Protein AF-A0A926RUD7-F1 (afdb_monomer_lite)

Sequence (148 aa):
MRKETNEVFHLNHALPTTPTPDSTNTFQIQIDKSDYDHYRTCFFKRRILQEWHHQRRKVKLSQYDQPAKQKMILTDTFLQLRSFIAAAYVEDFSLPLSEFTLFGWLQYNKLRSEICQEAHDRLYWSEMIYYYEQCSKSGIIAQLLPLK

Foldseek 3Di:
DDDDDDDDDDDDDDDDDDDDPDPPPPPQDDDDPVLLVCLVPQPLLVVLLVLLVVLVVVLVCLVVPDPVSNLVSLLVSCVVSVVSLVVSLVVVDPDQDALVVSLVVLVVSLVSCVSSVVVSSNVSSVSVSVSSVVCVVVCSCVVPVDDD

Radius of gyration: 20.59 Å; chains: 1; bounding box: 55×45×57 Å

Secondary structure (DSSP, 8-state):
-PPP----------------S--------PPPHHHHHHHHH-HHHHHHHHHHHHHHHHHHHHTTS-HHHHHHHHHHHHHHHHHHHHHHHHHH-SS---HHHHHHHHHHHHHHHHHTT-HHHHHHHHHHHHHHHHHHHTTHHHHH----

pLDDT: mean 82.44, std 20.13, range [34.31, 98.06]

Organism: NCBI:txid2771432

Structure (mmCIF, N/CA/C/O backbone):
data_AF-A0A926RUD7-F1
#
_entry.id   AF-A0A926RUD7-F1
#
loop_
_atom_site.group_PDB
_atom_site.id
_atom_site.type_symbol
_atom_site.label_atom_id
_atom_site.label_alt_id
_atom_site.label_comp_id
_atom_site.label_asym_id
_atom_site.label_entity_id
_atom_site.label_seq_id
_atom_site.pdbx_PDB_ins_code
_atom_site.Cartn_x
_atom_site.Cartn_y
_atom_site.Cartn_z
_atom_site.occupancy
_atom_site.B_iso_or_equiv
_atom_site.auth_seq_id
_atom_site.auth_comp_id
_atom_site.auth_asym_id
_atom_site.auth_atom_id
_atom_site.pdbx_PDB_model_num
ATOM 1 N N . MET A 1 1 ? 18.471 -4.282 -40.687 1.00 41.91 1 MET A N 1
ATOM 2 C CA . MET A 1 1 ? 19.468 -3.856 -39.682 1.00 41.91 1 MET A CA 1
ATOM 3 C C . MET A 1 1 ? 19.281 -2.371 -39.409 1.00 41.91 1 MET A C 1
ATOM 5 O O . MET A 1 1 ? 19.669 -1.561 -40.239 1.00 41.91 1 MET A O 1
ATOM 9 N N . ARG A 1 2 ? 18.594 -2.015 -38.318 1.00 42.78 2 ARG A N 1
ATOM 10 C CA . ARG A 1 2 ? 18.452 -0.620 -37.872 1.00 42.78 2 ARG A CA 1
ATOM 11 C C . ARG A 1 2 ? 19.583 -0.342 -36.883 1.00 42.78 2 ARG A C 1
ATOM 13 O O . ARG A 1 2 ? 19.771 -1.127 -35.963 1.00 42.78 2 ARG A O 1
ATOM 20 N N . LYS A 1 3 ? 20.369 0.703 -37.142 1.00 40.69 3 LYS A N 1
ATOM 21 C CA . LYS A 1 3 ? 21.439 1.170 -36.256 1.00 40.69 3 LYS A CA 1
ATOM 22 C C . LYS A 1 3 ? 20.795 1.991 -35.140 1.00 40.69 3 LYS A C 1
ATOM 24 O O . LYS A 1 3 ? 20.114 2.967 -35.439 1.00 40.69 3 LYS A O 1
ATOM 29 N N . GLU A 1 4 ? 20.982 1.572 -33.895 1.00 43.25 4 GLU A N 1
ATOM 30 C CA . GLU A 1 4 ? 20.643 2.361 -32.712 1.00 43.25 4 GLU A CA 1
ATOM 31 C C . GLU A 1 4 ? 21.708 3.446 -32.528 1.00 43.25 4 GLU A C 1
ATOM 33 O O . GLU A 1 4 ? 22.903 3.164 -32.436 1.00 43.25 4 GLU A O 1
ATOM 38 N N . THR A 1 5 ? 21.280 4.702 -32.543 1.00 45.41 5 THR A N 1
ATOM 39 C CA . THR A 1 5 ? 22.098 5.860 -32.186 1.00 45.41 5 THR A CA 1
ATOM 40 C C . THR A 1 5 ? 22.047 6.046 -30.674 1.00 45.41 5 THR A C 1
ATOM 42 O O . THR A 1 5 ? 21.020 6.450 -30.135 1.00 45.41 5 THR A O 1
ATOM 45 N N . ASN A 1 6 ? 23.159 5.748 -29.999 1.00 40.41 6 ASN A N 1
ATOM 46 C CA . ASN A 1 6 ? 23.422 6.194 -28.633 1.00 40.41 6 ASN A CA 1
ATOM 47 C C . ASN A 1 6 ? 23.656 7.709 -28.654 1.00 40.41 6 ASN A C 1
ATOM 49 O O . ASN A 1 6 ? 24.676 8.168 -29.170 1.00 40.41 6 ASN A O 1
ATOM 53 N N . GLU A 1 7 ? 22.729 8.484 -28.098 1.00 40.50 7 GLU A N 1
ATOM 54 C CA . GLU A 1 7 ? 22.952 9.904 -27.832 1.00 40.50 7 GLU A CA 1
ATOM 55 C C . GLU A 1 7 ? 23.618 10.062 -26.461 1.00 40.50 7 GLU A C 1
ATOM 57 O O . GLU A 1 7 ? 23.014 9.820 -25.417 1.00 40.50 7 GLU A O 1
ATOM 62 N N . VAL A 1 8 ? 24.893 10.455 -26.473 1.00 40.88 8 VAL A N 1
ATOM 63 C CA . VAL A 1 8 ? 25.649 10.876 -25.289 1.00 40.88 8 VAL A CA 1
ATOM 64 C C . VAL A 1 8 ? 25.613 12.401 -25.246 1.00 40.88 8 VAL A C 1
ATOM 66 O O . VAL A 1 8 ? 26.203 13.061 -26.100 1.00 40.88 8 VAL A O 1
ATOM 69 N N . PHE A 1 9 ? 24.933 12.976 -24.256 1.00 34.31 9 PHE A N 1
ATOM 70 C CA . PHE A 1 9 ? 24.970 14.418 -24.017 1.00 34.31 9 PHE A CA 1
ATOM 71 C C . PHE A 1 9 ? 26.187 14.769 -23.153 1.00 34.31 9 PHE A C 1
ATOM 73 O O . PHE A 1 9 ? 26.221 14.476 -21.960 1.00 34.31 9 PHE A O 1
ATOM 80 N N . HIS A 1 10 ? 27.186 15.419 -23.755 1.00 39.03 10 HIS A N 1
ATOM 81 C CA . HIS A 1 10 ? 28.289 16.066 -23.045 1.00 39.03 10 HIS A CA 1
ATOM 82 C C . HIS A 1 10 ? 28.064 17.579 -23.005 1.00 39.03 10 HIS A C 1
ATOM 84 O O . HIS A 1 10 ? 28.004 18.229 -24.045 1.00 39.03 10 HIS A O 1
ATOM 90 N N . LEU A 1 11 ? 28.015 18.151 -21.803 1.00 36.12 11 LEU A N 1
ATOM 91 C CA . LEU A 1 11 ? 28.152 19.589 -21.578 1.00 36.12 11 LEU A CA 1
ATOM 92 C C . LEU A 1 11 ? 29.377 19.809 -20.689 1.00 36.12 11 LEU A C 1
ATOM 94 O O . LEU A 1 11 ? 29.339 19.554 -19.490 1.00 36.12 11 LEU A O 1
ATOM 98 N N . ASN A 1 12 ? 30.471 20.261 -21.306 1.00 42.34 12 ASN A N 1
ATOM 99 C CA . ASN A 1 12 ? 31.675 20.733 -20.630 1.00 42.34 12 ASN A CA 1
ATOM 100 C C . ASN A 1 12 ? 31.777 22.246 -20.818 1.00 42.34 12 ASN A C 1
ATOM 102 O O . ASN A 1 12 ? 31.982 22.696 -21.942 1.00 42.34 12 ASN A O 1
ATOM 106 N N . HIS A 1 13 ? 31.745 23.014 -19.729 1.00 41.06 13 HIS A N 1
ATOM 107 C CA . HIS A 1 13 ? 32.389 24.325 -19.685 1.00 41.06 13 HIS A CA 1
ATOM 108 C C . HIS A 1 13 ? 33.028 24.581 -18.306 1.00 41.06 13 HIS A C 1
ATOM 110 O O . HIS A 1 13 ? 32.334 24.784 -17.320 1.00 41.06 13 HIS A O 1
ATOM 116 N N . ALA A 1 14 ? 34.370 24.569 -18.329 1.00 39.47 14 ALA A N 1
ATOM 117 C CA . ALA A 1 14 ? 35.366 25.287 -17.516 1.00 39.47 14 ALA A CA 1
ATOM 118 C C . ALA A 1 14 ? 35.431 25.137 -15.968 1.00 39.47 14 ALA A C 1
ATOM 120 O O . ALA A 1 14 ? 34.509 25.464 -15.233 1.00 39.47 14 ALA A O 1
ATOM 121 N N . LEU A 1 15 ? 36.629 24.755 -15.492 1.00 37.97 15 LEU A N 1
ATOM 122 C CA . LEU A 1 15 ? 37.186 24.881 -14.121 1.00 37.97 15 LEU A CA 1
ATOM 123 C C . LEU A 1 15 ? 38.022 26.196 -14.011 1.00 37.97 15 LEU A C 1
ATOM 125 O O . LEU A 1 15 ? 38.374 26.703 -15.080 1.00 37.97 15 LEU A O 1
ATOM 129 N N . PRO A 1 16 ? 38.431 26.732 -12.818 1.00 51.34 16 PRO A N 1
ATOM 130 C CA . PRO A 1 16 ? 38.906 25.949 -11.664 1.00 51.34 16 PRO A CA 1
ATOM 131 C C . PRO A 1 16 ? 38.655 26.448 -10.207 1.00 51.34 16 PRO A C 1
ATOM 133 O O . PRO A 1 16 ? 38.417 27.618 -9.926 1.00 51.34 16 PRO A O 1
ATOM 136 N N . THR A 1 17 ? 38.886 25.500 -9.279 1.00 48.06 17 THR A N 1
ATOM 137 C CA . THR A 1 17 ? 39.358 25.600 -7.870 1.00 48.06 17 THR A CA 1
ATOM 138 C C . THR A 1 17 ? 38.427 26.040 -6.729 1.00 48.06 17 THR A C 1
ATOM 140 O O . THR A 1 17 ? 38.237 27.221 -6.466 1.00 48.06 17 THR A O 1
ATOM 143 N N . THR A 1 18 ? 38.026 25.061 -5.908 1.00 40.22 18 THR A N 1
ATOM 144 C CA . THR A 1 18 ? 38.217 25.010 -4.436 1.00 40.22 18 THR A CA 1
ATOM 145 C C . THR A 1 18 ? 37.874 23.589 -3.948 1.00 40.22 18 THR A C 1
ATOM 147 O O . THR A 1 18 ? 36.951 22.988 -4.496 1.00 40.22 18 THR A O 1
ATOM 150 N N . PRO A 1 19 ? 38.602 22.992 -2.982 1.00 44.72 19 PRO A N 1
ATOM 151 C CA . PRO A 1 19 ? 38.253 21.680 -2.451 1.00 44.72 19 PRO A CA 1
ATOM 152 C C . PRO A 1 19 ? 37.128 21.859 -1.428 1.00 44.72 19 PRO A C 1
ATOM 154 O O . PRO A 1 19 ? 37.374 22.206 -0.274 1.00 44.72 19 PRO A O 1
ATOM 157 N N . THR A 1 20 ? 35.882 21.685 -1.857 1.00 46.31 20 THR A N 1
ATOM 158 C CA . THR A 1 20 ? 34.742 21.607 -0.941 1.00 46.31 20 THR A CA 1
ATOM 159 C C . THR A 1 20 ? 34.701 20.226 -0.280 1.00 46.31 20 THR A C 1
ATOM 161 O O . THR A 1 20 ? 34.840 19.216 -0.976 1.00 46.31 20 THR A O 1
ATOM 164 N N . PRO A 1 21 ? 34.528 20.157 1.051 1.00 54.34 21 PRO A N 1
ATOM 165 C CA . PRO A 1 21 ? 34.299 18.902 1.743 1.00 54.34 21 PRO A CA 1
ATOM 166 C C . PRO A 1 21 ? 32.889 18.393 1.420 1.00 54.34 21 PRO A C 1
ATOM 168 O O . PRO A 1 21 ? 31.981 19.172 1.136 1.00 54.34 21 PRO A O 1
ATOM 171 N N . ASP A 1 22 ? 32.745 17.075 1.495 1.00 42.50 22 ASP A N 1
ATOM 172 C CA . ASP A 1 22 ? 31.504 16.306 1.386 1.00 42.50 22 ASP A CA 1
ATOM 173 C C . ASP A 1 22 ? 30.975 16.098 -0.037 1.00 42.50 22 ASP A C 1
ATOM 175 O O . ASP A 1 22 ? 29.916 16.576 -0.450 1.00 42.50 22 ASP A O 1
ATOM 179 N N . SER A 1 23 ? 31.684 15.227 -0.761 1.00 48.44 23 SER A N 1
ATOM 180 C CA . SER A 1 23 ? 31.069 14.374 -1.771 1.00 48.44 23 SER A CA 1
ATOM 181 C C . SER A 1 23 ? 29.966 13.553 -1.096 1.00 48.44 23 SER A C 1
ATOM 183 O O . SER A 1 23 ? 30.205 12.469 -0.557 1.00 48.44 23 SER A O 1
ATOM 185 N N . THR A 1 24 ? 28.747 14.086 -1.091 1.00 51.50 24 THR A N 1
ATOM 186 C CA . THR A 1 24 ? 27.544 13.292 -0.867 1.00 51.50 24 THR A CA 1
ATOM 187 C C . THR A 1 24 ? 27.604 12.141 -1.856 1.00 51.50 24 THR A C 1
ATOM 189 O O . THR A 1 24 ? 27.572 12.331 -3.072 1.00 51.50 24 THR A O 1
ATOM 192 N N . ASN A 1 25 ? 27.813 10.946 -1.311 1.00 45.81 25 ASN A N 1
ATOM 193 C CA . ASN A 1 25 ? 27.963 9.713 -2.055 1.00 45.81 25 ASN A CA 1
ATOM 194 C C . ASN A 1 25 ? 26.648 9.483 -2.805 1.00 45.81 25 ASN A C 1
ATOM 196 O O . ASN A 1 25 ? 25.676 8.971 -2.249 1.00 45.81 25 ASN A O 1
ATOM 200 N N . THR A 1 26 ? 26.572 10.000 -4.030 1.00 52.72 26 THR A N 1
ATOM 201 C CA . THR A 1 26 ? 25.369 9.944 -4.847 1.00 52.72 26 THR A CA 1
ATOM 202 C C . THR A 1 26 ? 25.317 8.527 -5.385 1.00 52.72 26 THR A C 1
ATOM 204 O O . THR A 1 26 ? 25.892 8.227 -6.427 1.00 52.72 26 THR A O 1
ATOM 207 N N . PHE A 1 27 ? 24.692 7.628 -4.626 1.00 54.91 27 PHE A N 1
ATOM 208 C CA . PHE A 1 27 ? 24.380 6.283 -5.085 1.00 54.91 27 PHE A CA 1
ATOM 209 C C . PHE A 1 27 ? 23.453 6.403 -6.301 1.00 54.91 27 PHE A C 1
ATOM 211 O O . PHE A 1 27 ? 22.247 6.592 -6.164 1.00 54.91 27 PHE A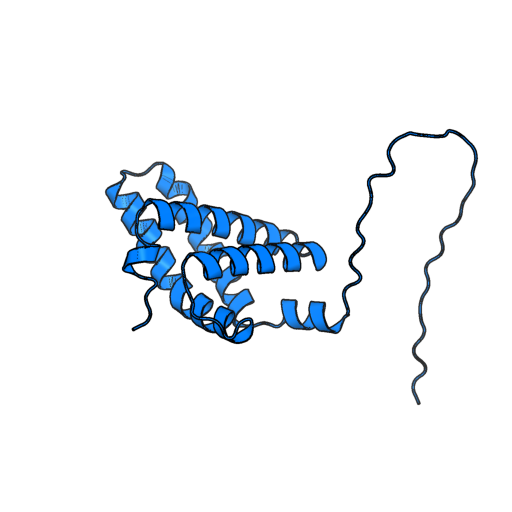 O 1
ATOM 218 N N . GLN A 1 28 ? 24.030 6.350 -7.501 1.00 57.28 28 GLN A N 1
ATOM 219 C CA . GLN A 1 28 ? 23.284 6.300 -8.752 1.00 57.28 28 GLN A CA 1
ATOM 220 C C . GLN A 1 28 ? 22.990 4.837 -9.072 1.00 57.28 28 GLN A C 1
ATOM 222 O O . GLN A 1 28 ? 23.867 4.091 -9.502 1.00 57.28 28 GLN A O 1
ATOM 227 N N . ILE A 1 29 ? 21.750 4.417 -8.829 1.00 66.50 29 ILE A N 1
ATOM 228 C CA . ILE A 1 29 ? 21.253 3.116 -9.278 1.00 66.50 29 ILE A CA 1
ATOM 229 C C . ILE A 1 29 ? 20.898 3.268 -10.758 1.00 66.50 29 ILE A C 1
ATOM 231 O O . ILE A 1 29 ? 19.988 4.025 -11.099 1.00 66.50 29 ILE A O 1
ATOM 235 N N . GLN A 1 30 ? 21.627 2.583 -11.638 1.00 64.56 30 GLN A N 1
ATOM 236 C CA . GLN A 1 30 ? 21.238 2.481 -13.044 1.00 64.56 30 GLN A CA 1
ATOM 237 C C . GLN A 1 30 ? 20.024 1.558 -13.137 1.00 64.56 30 GLN A C 1
ATOM 239 O O . GLN A 1 30 ? 20.063 0.434 -12.641 1.00 64.56 30 GLN A O 1
ATOM 244 N N . ILE A 1 31 ? 18.938 2.055 -13.725 1.00 64.81 31 ILE A N 1
ATOM 245 C CA . ILE A 1 31 ? 17.739 1.260 -13.991 1.00 64.81 31 ILE A CA 1
ATOM 246 C C . ILE A 1 31 ? 17.789 0.818 -15.434 1.00 64.81 31 ILE A C 1
ATOM 248 O O . ILE A 1 31 ? 17.913 1.656 -16.333 1.00 64.81 31 ILE A O 1
ATOM 252 N N . ASP A 1 32 ? 17.580 -0.468 -15.658 1.00 76.94 32 ASP A N 1
ATOM 253 C CA . ASP A 1 32 ? 17.314 -0.947 -16.997 1.00 76.94 32 ASP A CA 1
ATOM 254 C C . ASP A 1 32 ? 15.939 -0.461 -17.460 1.00 76.94 32 ASP A C 1
ATOM 256 O O . ASP A 1 32 ? 14.955 -0.438 -16.715 1.00 76.94 32 ASP A O 1
ATOM 260 N N . LYS A 1 33 ? 15.843 -0.092 -18.739 1.00 74.94 33 LYS A N 1
ATOM 261 C CA . LYS A 1 33 ? 14.583 0.350 -19.354 1.00 74.94 33 LYS A CA 1
ATOM 262 C C . LYS A 1 33 ? 13.437 -0.650 -19.119 1.00 74.94 33 LYS A C 1
ATOM 264 O O . LYS A 1 33 ? 12.295 -0.241 -18.930 1.00 74.94 33 LYS A O 1
ATOM 269 N N . SER A 1 34 ? 13.750 -1.945 -19.065 1.00 79.50 34 SER A N 1
ATOM 270 C CA . SER A 1 34 ? 12.794 -3.013 -18.759 1.00 79.50 34 SER A CA 1
ATOM 271 C C . SER A 1 34 ? 12.159 -2.886 -17.374 1.00 79.50 34 SER A C 1
ATOM 273 O O . SER A 1 34 ? 10.956 -3.106 -17.240 1.00 79.50 34 SER A O 1
ATOM 275 N N . ASP A 1 35 ? 12.921 -2.498 -16.351 1.00 72.19 35 ASP A N 1
ATOM 276 C CA . ASP A 1 35 ? 12.419 -2.378 -14.977 1.00 72.19 35 ASP A CA 1
ATOM 277 C C . ASP A 1 35 ? 11.515 -1.157 -14.806 1.00 72.19 35 ASP A C 1
ATOM 279 O O . ASP A 1 35 ? 10.533 -1.200 -14.048 1.00 72.19 35 ASP A O 1
ATOM 283 N N . TYR A 1 36 ? 11.827 -0.087 -15.542 1.00 77.19 36 TYR A N 1
ATOM 284 C CA . TYR A 1 36 ? 10.997 1.108 -15.652 1.00 77.19 36 TYR A CA 1
ATOM 285 C C . TYR A 1 36 ? 9.674 0.801 -16.363 1.00 77.19 36 TYR A C 1
ATOM 287 O O . TYR A 1 36 ? 8.596 1.076 -15.825 1.00 77.19 36 TYR A O 1
ATOM 295 N N . ASP A 1 37 ? 9.739 0.168 -17.536 1.00 81.88 37 ASP A N 1
ATOM 296 C CA . ASP A 1 37 ? 8.557 -0.198 -18.318 1.00 81.88 37 ASP A CA 1
ATOM 297 C C . ASP A 1 37 ? 7.665 -1.170 -17.533 1.00 81.88 37 ASP A C 1
ATOM 299 O O . ASP A 1 37 ? 6.444 -0.991 -17.472 1.00 81.88 37 ASP A O 1
ATOM 303 N N . HIS A 1 38 ? 8.258 -2.144 -16.839 1.00 82.12 38 HIS A N 1
ATOM 304 C CA . HIS A 1 38 ? 7.527 -3.075 -15.986 1.00 82.12 38 HIS A CA 1
ATOM 305 C C . HIS A 1 38 ? 6.838 -2.370 -14.807 1.00 82.12 38 HIS A C 1
ATOM 307 O O . HIS A 1 38 ? 5.657 -2.612 -14.545 1.00 82.12 38 HIS A O 1
ATOM 313 N N . TYR A 1 39 ? 7.524 -1.445 -14.121 1.00 84.69 39 TYR A N 1
ATOM 314 C CA . TYR A 1 39 ? 6.905 -0.657 -13.049 1.00 84.69 39 TYR A CA 1
ATOM 315 C C . TYR A 1 39 ? 5.699 0.132 -13.569 1.00 84.69 39 TYR A C 1
ATOM 317 O O . TYR A 1 39 ? 4.634 0.136 -12.944 1.00 84.69 39 TYR A O 1
ATOM 325 N N . ARG A 1 40 ? 5.831 0.778 -14.737 1.00 82.31 40 ARG A N 1
ATOM 326 C CA . ARG A 1 40 ? 4.756 1.622 -15.265 1.00 82.31 40 ARG A CA 1
ATOM 327 C C . ARG A 1 40 ? 3.549 0.843 -15.761 1.00 82.31 40 ARG A C 1
ATOM 329 O O . ARG A 1 40 ? 2.445 1.386 -15.692 1.00 82.31 40 ARG A O 1
ATOM 336 N N . THR A 1 41 ? 3.755 -0.383 -16.228 1.00 85.56 41 THR A N 1
ATOM 337 C CA . THR A 1 41 ? 2.721 -1.217 -16.853 1.00 85.56 41 THR A CA 1
ATOM 338 C C . THR A 1 41 ? 2.062 -2.215 -15.902 1.00 85.56 41 THR A C 1
ATOM 340 O O . THR A 1 41 ? 1.049 -2.804 -16.273 1.00 85.56 41 THR A O 1
ATOM 343 N N . CYS A 1 42 ? 2.552 -2.370 -14.665 1.00 87.19 42 CYS A N 1
ATOM 344 C CA . CYS A 1 42 ? 1.932 -3.259 -13.680 1.00 87.19 42 CYS A CA 1
ATOM 345 C C . CYS A 1 42 ? 0.506 -2.798 -13.323 1.00 87.19 42 CYS A C 1
ATOM 347 O O . CYS A 1 42 ? 0.291 -1.810 -12.610 1.00 87.19 42 CYS A O 1
ATOM 349 N N . PHE A 1 43 ? -0.483 -3.539 -13.827 1.00 91.88 43 PHE A N 1
ATOM 350 C CA . PHE A 1 43 ? -1.898 -3.189 -13.745 1.00 91.88 43 PHE A CA 1
ATOM 351 C C . PHE A 1 43 ? -2.375 -3.010 -12.301 1.00 91.88 43 PHE A C 1
ATOM 353 O O . PHE A 1 43 ? -2.974 -1.981 -11.979 1.00 91.88 43 PHE A O 1
ATOM 360 N N . PHE A 1 44 ? -2.088 -3.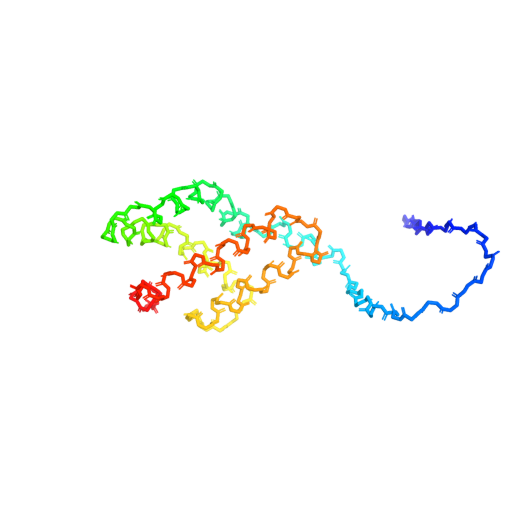966 -11.410 1.00 93.69 44 PHE A N 1
ATOM 361 C CA . PHE A 1 44 ? -2.586 -3.899 -10.036 1.00 93.69 44 PHE A CA 1
ATOM 362 C C . PHE A 1 44 ? -1.953 -2.760 -9.240 1.00 93.69 44 PHE A C 1
ATOM 364 O O . PHE A 1 44 ? -2.673 -2.055 -8.539 1.00 93.69 44 PHE A O 1
ATOM 371 N N . LYS A 1 45 ? -0.654 -2.480 -9.409 1.00 94.88 45 LYS A N 1
ATOM 372 C CA . LYS A 1 45 ? -0.009 -1.314 -8.774 1.00 94.88 45 LYS A CA 1
ATOM 373 C C . LYS A 1 45 ? -0.653 -0.005 -9.223 1.00 94.88 45 LYS A C 1
ATOM 375 O O . LYS A 1 45 ? -0.943 0.857 -8.393 1.00 94.88 45 LYS A O 1
ATOM 380 N N . ARG A 1 46 ? -0.966 0.131 -10.517 1.00 95.00 46 ARG A N 1
ATOM 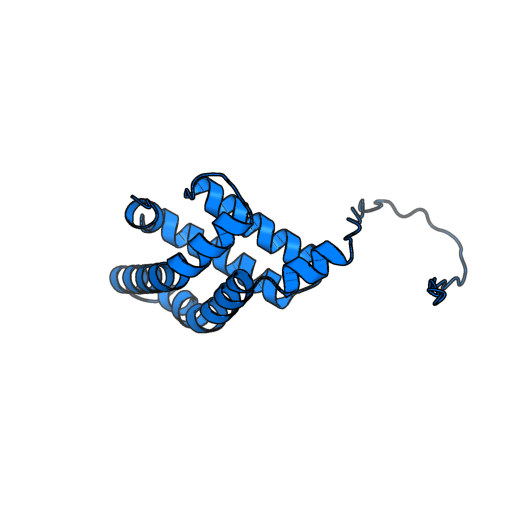381 C CA . ARG A 1 46 ? -1.707 1.293 -11.032 1.00 95.00 46 ARG A CA 1
ATOM 382 C C . ARG A 1 46 ? -3.114 1.389 -10.451 1.00 95.00 46 ARG A C 1
ATOM 384 O O . ARG A 1 46 ? -3.521 2.482 -10.065 1.00 95.00 46 ARG A O 1
ATOM 391 N N . ARG A 1 47 ? -3.830 0.270 -10.323 1.00 95.69 47 ARG A N 1
ATOM 392 C CA . ARG A 1 47 ? -5.154 0.232 -9.679 1.00 95.69 47 ARG A CA 1
ATOM 393 C C . ARG A 1 47 ? -5.102 0.623 -8.204 1.00 95.69 47 ARG A C 1
ATOM 395 O O . ARG A 1 47 ? -5.935 1.412 -7.779 1.00 95.69 47 ARG A O 1
ATOM 402 N N . ILE A 1 48 ? -4.101 0.161 -7.455 1.00 97.38 48 ILE A N 1
ATOM 403 C CA . ILE A 1 48 ? -3.896 0.539 -6.047 1.00 97.38 48 ILE A CA 1
ATOM 404 C C . ILE A 1 48 ? -3.682 2.046 -5.919 1.00 97.38 48 ILE A C 1
ATOM 406 O O . ILE A 1 48 ? -4.329 2.687 -5.099 1.00 97.38 48 ILE A O 1
ATOM 410 N N . LEU A 1 49 ? -2.811 2.629 -6.747 1.00 97.25 49 LEU A N 1
ATOM 411 C CA . LEU A 1 49 ? -2.535 4.067 -6.715 1.00 97.25 49 LEU A CA 1
ATOM 412 C C . LEU A 1 49 ? -3.761 4.910 -7.101 1.00 97.25 49 LEU A C 1
ATOM 414 O O . LEU A 1 49 ? -3.987 5.966 -6.511 1.00 97.25 49 LEU A O 1
ATOM 418 N N . GLN A 1 50 ? -4.566 4.443 -8.060 1.00 96.62 50 GLN A N 1
ATOM 419 C CA . GLN A 1 50 ? -5.836 5.075 -8.431 1.00 96.62 50 GLN A CA 1
ATOM 420 C C . GLN A 1 50 ? -6.851 5.016 -7.286 1.00 96.62 50 GLN A C 1
ATOM 422 O O . GLN A 1 50 ? -7.418 6.042 -6.918 1.00 96.62 50 GLN A O 1
ATOM 427 N N . GLU A 1 51 ? -7.039 3.846 -6.680 1.00 97.31 51 GLU A N 1
ATOM 428 C CA . GLU A 1 51 ? -7.954 3.695 -5.550 1.00 97.31 51 GLU A CA 1
ATOM 429 C C . GLU A 1 51 ? -7.486 4.541 -4.358 1.00 97.31 51 GLU A C 1
ATOM 431 O O . GLU A 1 51 ? -8.262 5.295 -3.771 1.00 97.31 51 GLU A O 1
ATOM 436 N N . TRP A 1 52 ? -6.181 4.541 -4.068 1.00 98.06 52 TRP A N 1
ATOM 437 C CA . TRP A 1 52 ? -5.604 5.404 -3.042 1.00 98.06 52 TRP A CA 1
ATOM 438 C C . TRP A 1 52 ? -5.865 6.885 -3.318 1.00 98.06 52 TRP A C 1
ATOM 440 O O . TRP A 1 52 ? -6.216 7.630 -2.404 1.00 98.06 52 TRP A O 1
ATOM 450 N N . HIS A 1 53 ? -5.749 7.331 -4.569 1.00 97.50 53 HIS A N 1
ATOM 451 C CA . HIS A 1 53 ? -6.054 8.710 -4.935 1.00 97.50 53 HIS A CA 1
ATOM 452 C C . HIS A 1 53 ? -7.490 9.114 -4.552 1.00 97.50 53 HIS A C 1
ATOM 454 O O . HIS A 1 53 ? -7.696 10.230 -4.069 1.00 97.50 53 HIS A O 1
ATOM 460 N N . HIS A 1 54 ? -8.458 8.205 -4.688 1.00 97.06 54 HIS A N 1
ATOM 461 C CA . HIS A 1 54 ? -9.846 8.436 -4.288 1.00 97.06 54 HIS A CA 1
ATOM 462 C C . HIS A 1 54 ? -10.040 8.397 -2.764 1.00 97.06 54 HIS A C 1
ATOM 464 O O . HIS A 1 54 ? -10.732 9.254 -2.207 1.00 97.06 54 HIS A O 1
ATOM 470 N N . GLN A 1 55 ? -9.386 7.465 -2.065 1.00 96.94 55 GLN A N 1
ATOM 471 C CA . GLN A 1 55 ? -9.587 7.265 -0.624 1.00 96.94 55 GLN A CA 1
ATOM 472 C C . GLN A 1 55 ? -8.749 8.202 0.263 1.00 96.94 55 GLN A C 1
ATOM 474 O O . GLN A 1 55 ? -9.169 8.545 1.373 1.00 96.94 55 GLN A O 1
ATOM 479 N N . ARG A 1 56 ? -7.585 8.682 -0.201 1.00 96.81 56 ARG A N 1
ATOM 480 C CA . ARG A 1 56 ? -6.591 9.395 0.631 1.00 96.81 56 ARG A CA 1
ATOM 481 C C . ARG A 1 56 ? -7.154 10.595 1.379 1.00 96.81 56 ARG A C 1
ATOM 483 O O . ARG A 1 56 ? -6.773 10.840 2.521 1.00 96.81 56 ARG A O 1
ATOM 490 N N . ARG A 1 57 ? -8.073 11.354 0.770 1.00 97.00 57 ARG A N 1
ATOM 491 C CA . ARG A 1 57 ? -8.682 12.522 1.427 1.00 97.00 57 ARG A CA 1
ATOM 492 C C . ARG A 1 57 ? -9.573 12.091 2.589 1.00 97.00 57 ARG A C 1
ATOM 494 O O . ARG A 1 57 ? -9.481 12.679 3.662 1.00 97.00 57 ARG A O 1
ATOM 501 N N . LYS A 1 58 ? -10.393 11.057 2.390 1.00 96.81 58 LYS A N 1
ATOM 502 C CA . LYS A 1 58 ? -11.268 10.487 3.423 1.00 96.81 58 LYS A CA 1
ATOM 503 C C . LYS A 1 58 ? -10.439 9.951 4.592 1.00 96.81 58 LYS A C 1
ATOM 505 O O . LYS A 1 58 ? -10.720 10.292 5.736 1.00 96.81 58 LYS A O 1
ATOM 510 N N . VAL A 1 59 ? -9.375 9.199 4.302 1.00 97.19 59 VAL A N 1
ATOM 511 C CA . VAL A 1 59 ? -8.452 8.676 5.322 1.00 97.19 59 VAL A CA 1
ATOM 512 C C . VAL A 1 59 ? -7.787 9.809 6.103 1.00 97.19 59 VAL A C 1
ATOM 514 O O . VAL A 1 59 ? -7.826 9.803 7.330 1.00 97.19 59 VAL A O 1
ATOM 517 N N . LYS A 1 60 ? -7.237 10.823 5.425 1.00 95.94 60 LYS A N 1
ATOM 518 C CA . LYS A 1 60 ? -6.598 11.965 6.100 1.00 95.94 60 LYS A CA 1
ATOM 519 C C . LYS A 1 60 ? -7.563 12.733 6.996 1.00 95.94 60 LYS A C 1
ATOM 521 O O . LYS A 1 60 ? -7.191 13.102 8.099 1.00 95.94 60 LYS A O 1
ATOM 526 N N . LEU A 1 61 ? -8.793 12.973 6.545 1.00 95.75 61 LEU A N 1
ATOM 527 C CA . LEU A 1 61 ? -9.784 13.695 7.347 1.00 95.75 61 LEU A CA 1
ATOM 528 C C . LEU A 1 61 ? -10.294 12.872 8.536 1.00 95.75 61 LEU A C 1
ATOM 530 O O . LEU A 1 61 ? -10.648 13.454 9.557 1.00 95.75 61 LEU A O 1
ATOM 534 N N . SER A 1 62 ? -10.263 11.539 8.443 1.00 95.31 62 SER A N 1
ATOM 535 C CA . SER A 1 62 ? -10.723 10.656 9.520 1.00 95.31 62 SER A CA 1
ATOM 536 C C . SER A 1 62 ? -9.933 10.788 10.826 1.00 95.31 62 SER A C 1
ATOM 538 O O . SER A 1 62 ? -10.439 10.414 11.875 1.00 95.31 62 SER A O 1
ATOM 540 N N . GLN A 1 63 ? -8.724 11.361 10.799 1.00 93.31 63 GLN A N 1
ATOM 541 C CA . GLN A 1 63 ? -7.940 11.615 12.015 1.00 93.31 63 GLN A CA 1
ATOM 542 C C . GLN A 1 63 ? -8.592 12.633 12.965 1.00 93.31 63 GLN A C 1
ATOM 544 O O . GLN A 1 63 ? -8.228 12.699 14.134 1.00 93.31 63 GLN A O 1
ATOM 549 N N . TYR A 1 64 ? -9.532 13.435 12.459 1.00 94.88 64 TYR A N 1
ATOM 550 C CA . TYR A 1 64 ? -10.295 14.411 13.239 1.00 94.88 64 TYR A CA 1
ATOM 551 C C . TYR A 1 64 ? -11.675 13.883 13.657 1.00 94.88 64 TYR A C 1
ATOM 553 O O . TYR A 1 64 ? -12.423 14.585 14.335 1.00 94.88 64 TYR A O 1
ATOM 561 N N . ASP A 1 65 ? -12.036 12.670 13.231 1.00 94.50 65 ASP A N 1
ATOM 562 C CA . ASP A 1 65 ? -13.285 12.021 13.610 1.00 94.50 65 ASP A CA 1
ATOM 563 C C . ASP A 1 65 ? -13.160 11.310 14.970 1.00 94.50 65 ASP A C 1
ATOM 565 O O . ASP A 1 65 ? -12.076 11.094 15.509 1.00 94.50 65 ASP A O 1
ATOM 569 N N . GLN A 1 66 ? -14.301 10.888 15.522 1.00 95.88 66 GLN A N 1
ATOM 570 C CA . GLN A 1 66 ? -14.324 10.020 16.700 1.00 95.88 66 GLN A CA 1
ATOM 571 C C . GLN A 1 66 ? -13.626 8.673 16.410 1.00 95.88 66 GLN A C 1
ATOM 573 O O . GLN A 1 66 ? -13.792 8.140 15.306 1.00 95.88 66 GLN A O 1
ATOM 578 N N . PRO A 1 67 ? -12.951 8.045 17.397 1.00 94.25 67 PRO A N 1
ATOM 579 C CA . PRO A 1 67 ? -12.153 6.830 17.180 1.00 94.25 67 PRO A CA 1
ATOM 580 C C . PRO A 1 67 ? -12.901 5.681 16.488 1.00 94.25 67 PRO A C 1
ATOM 582 O O . PRO A 1 67 ? -12.348 5.003 15.624 1.00 94.25 67 PRO A O 1
ATOM 585 N N . ALA A 1 68 ? -14.181 5.479 16.818 1.00 94.62 68 ALA A N 1
ATOM 586 C CA . ALA A 1 68 ? -15.007 4.449 16.188 1.00 94.62 68 ALA A CA 1
ATOM 587 C C . ALA A 1 68 ? -15.201 4.698 14.681 1.00 94.62 68 ALA A C 1
ATOM 589 O O . ALA A 1 68 ? -15.048 3.786 13.867 1.00 94.62 68 ALA A O 1
ATOM 590 N N . LYS A 1 69 ? -15.480 5.950 14.299 1.00 95.44 69 LYS A N 1
ATOM 591 C CA . LYS A 1 69 ? -15.657 6.355 12.901 1.00 95.44 69 LYS A CA 1
ATOM 592 C C . LYS A 1 69 ? -14.333 6.316 12.140 1.00 95.44 69 LYS A C 1
ATOM 594 O O . LYS A 1 69 ? -14.308 5.834 11.011 1.00 95.44 69 LYS A O 1
ATOM 599 N N . GLN A 1 70 ? -13.234 6.737 12.765 1.00 95.88 70 GLN A N 1
ATOM 600 C CA . GLN A 1 70 ? -11.898 6.603 12.188 1.00 95.88 70 GLN A CA 1
ATOM 601 C C . GLN A 1 70 ? -11.581 5.134 11.878 1.00 95.88 70 GLN A C 1
ATOM 603 O O . GLN A 1 70 ? -11.244 4.804 10.743 1.00 95.88 70 GLN A O 1
ATOM 608 N N . LYS A 1 71 ? -11.765 4.232 12.851 1.00 95.56 71 LYS A N 1
ATOM 609 C CA . LYS A 1 71 ? -11.522 2.794 12.667 1.00 95.56 71 LYS A CA 1
ATOM 610 C C . LYS A 1 71 ? -12.371 2.200 11.542 1.00 95.56 71 LYS A C 1
ATOM 612 O O . LYS A 1 71 ? -11.852 1.412 10.753 1.00 95.56 71 LYS A O 1
ATOM 617 N N . MET A 1 72 ? -13.641 2.594 11.442 1.00 97.19 72 MET A N 1
ATOM 618 C CA . MET A 1 72 ? -14.525 2.190 10.343 1.00 97.19 72 MET A CA 1
ATOM 619 C C . MET A 1 72 ? -13.967 2.641 8.986 1.00 97.19 72 MET A C 1
ATOM 621 O O . MET A 1 72 ? -13.793 1.817 8.096 1.00 97.19 72 MET A O 1
ATOM 625 N N . ILE A 1 73 ? -13.583 3.916 8.848 1.00 97.50 73 ILE A N 1
ATOM 626 C CA . ILE A 1 73 ? -13.002 4.454 7.607 1.00 97.50 73 ILE A CA 1
ATOM 627 C C . ILE A 1 73 ? -11.713 3.717 7.221 1.00 97.50 73 ILE A C 1
ATOM 629 O O . ILE A 1 73 ? -11.536 3.370 6.050 1.00 97.50 73 ILE A O 1
ATOM 633 N N . LEU A 1 74 ? -10.823 3.469 8.187 1.00 97.50 74 LEU A N 1
ATOM 634 C CA . LEU A 1 74 ? -9.583 2.728 7.953 1.00 97.50 74 LEU A CA 1
ATOM 635 C C . LEU A 1 74 ? -9.870 1.297 7.482 1.00 97.50 74 LEU A C 1
ATOM 637 O O . LEU A 1 74 ? -9.231 0.831 6.541 1.00 97.50 74 LEU A O 1
ATOM 641 N N . THR A 1 75 ? -10.852 0.637 8.098 1.00 97.38 75 THR A N 1
ATOM 642 C CA . THR A 1 75 ? -11.263 -0.737 7.779 1.00 97.38 75 THR A CA 1
ATOM 643 C C . THR A 1 75 ? -11.871 -0.837 6.383 1.00 97.38 75 THR A C 1
ATOM 645 O O . THR A 1 75 ? -11.440 -1.674 5.592 1.00 97.38 75 THR A O 1
ATOM 648 N N . ASP A 1 76 ? -12.814 0.043 6.045 1.00 97.00 76 ASP A N 1
ATOM 649 C CA . ASP A 1 76 ? -13.455 0.068 4.725 1.00 97.00 76 ASP A CA 1
ATOM 650 C C . ASP A 1 76 ? -12.421 0.271 3.618 1.00 97.00 76 ASP A C 1
ATOM 652 O O . ASP A 1 76 ? -12.425 -0.430 2.607 1.00 97.00 76 ASP A O 1
ATOM 656 N N . THR A 1 77 ? -11.499 1.212 3.837 1.00 97.19 77 THR A N 1
ATOM 657 C CA . THR A 1 77 ? -10.414 1.496 2.892 1.00 97.19 77 THR A CA 1
ATOM 658 C C . THR A 1 77 ? -9.499 0.280 2.733 1.00 97.19 77 THR A C 1
ATOM 660 O O . THR A 1 77 ? -9.092 -0.047 1.619 1.00 97.19 77 THR A O 1
ATOM 663 N N . PHE A 1 78 ? -9.221 -0.443 3.824 1.00 96.56 78 PHE A N 1
ATOM 664 C CA . PHE A 1 78 ? -8.351 -1.618 3.793 1.00 96.56 78 PHE A CA 1
ATOM 665 C C . PHE A 1 78 ? -8.991 -2.718 2.957 1.00 96.56 78 PHE A C 1
ATOM 667 O O . PHE A 1 78 ? -8.337 -3.298 2.095 1.00 96.56 78 PHE A O 1
ATOM 674 N N . LEU A 1 79 ? -10.280 -2.980 3.178 1.00 95.06 79 LEU A N 1
ATOM 675 C CA . LEU A 1 79 ? -11.033 -3.992 2.442 1.00 95.06 79 LEU A CA 1
ATOM 676 C C . LEU A 1 79 ? -11.099 -3.689 0.941 1.00 95.06 79 LEU A C 1
ATOM 678 O O . LEU A 1 79 ? -10.980 -4.615 0.142 1.00 95.06 79 LEU A O 1
ATOM 682 N N . GLN A 1 80 ? -11.223 -2.415 0.558 1.00 94.81 80 GLN A N 1
ATOM 683 C CA . GLN A 1 80 ? -11.217 -1.995 -0.849 1.00 94.81 80 GLN A CA 1
ATOM 684 C C . GLN A 1 80 ? -9.858 -2.220 -1.523 1.00 94.81 80 GLN A C 1
ATOM 686 O O . GLN A 1 80 ? -9.800 -2.679 -2.660 1.00 94.81 80 GLN A O 1
ATOM 691 N N . LEU A 1 81 ? -8.759 -1.937 -0.819 1.00 95.62 81 LEU A N 1
ATOM 692 C CA . LEU A 1 81 ? -7.405 -2.089 -1.361 1.00 95.62 81 LEU A CA 1
ATOM 693 C C . LEU A 1 81 ? -6.889 -3.532 -1.306 1.00 95.62 81 LEU A C 1
ATOM 695 O O . LEU A 1 81 ? -6.017 -3.908 -2.091 1.00 95.62 81 LEU A O 1
ATOM 699 N N . ARG A 1 82 ? -7.411 -4.347 -0.383 1.00 92.94 82 ARG A N 1
ATOM 700 C CA . ARG A 1 82 ? -6.877 -5.673 -0.047 1.00 92.94 82 ARG A CA 1
ATOM 701 C C . ARG A 1 82 ? -6.756 -6.597 -1.254 1.00 92.94 82 ARG A C 1
ATOM 703 O O . ARG A 1 82 ? -5.728 -7.252 -1.391 1.00 92.94 82 ARG A O 1
ATOM 710 N N . SER A 1 83 ? -7.783 -6.685 -2.097 1.00 91.81 83 SER A N 1
ATOM 711 C CA . SER A 1 83 ? -7.781 -7.604 -3.244 1.00 91.81 83 SER A CA 1
ATOM 712 C C . S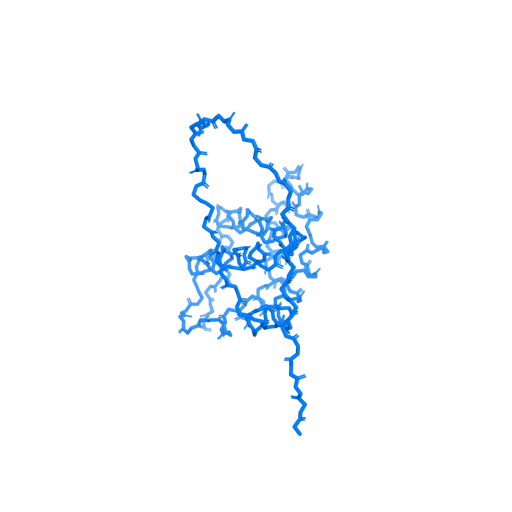ER A 1 83 ? -6.704 -7.233 -4.263 1.00 91.81 83 SER A C 1
ATOM 714 O O . SER A 1 83 ? -5.969 -8.104 -4.724 1.00 91.81 83 SER A O 1
ATOM 716 N N . PHE A 1 84 ? -6.553 -5.941 -4.557 1.00 94.56 84 PHE A N 1
ATOM 717 C CA . PHE A 1 84 ? -5.522 -5.452 -5.467 1.00 94.56 84 PHE A CA 1
ATOM 718 C C . PHE A 1 84 ? -4.120 -5.637 -4.894 1.00 94.56 84 PH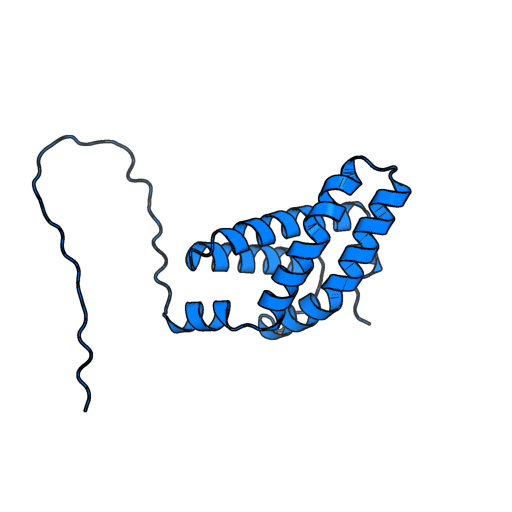E A C 1
ATOM 720 O O . PHE A 1 84 ? -3.214 -6.009 -5.631 1.00 94.56 84 PHE A O 1
ATOM 727 N N . ILE A 1 85 ? -3.943 -5.420 -3.589 1.00 94.62 85 ILE A N 1
ATOM 728 C CA . ILE A 1 85 ? -2.660 -5.640 -2.915 1.00 94.62 85 ILE A CA 1
ATOM 729 C C . ILE A 1 85 ? -2.286 -7.110 -2.924 1.00 94.62 85 ILE A C 1
ATOM 731 O O . ILE A 1 85 ? -1.157 -7.426 -3.268 1.00 94.62 85 ILE A O 1
ATOM 735 N N . ALA A 1 86 ? -3.215 -8.005 -2.587 1.00 92.50 86 ALA A N 1
ATOM 736 C CA . ALA A 1 86 ? -2.947 -9.436 -2.628 1.00 92.50 86 ALA A CA 1
ATOM 737 C C . ALA A 1 86 ? -2.519 -9.873 -4.036 1.00 92.50 86 ALA A C 1
ATOM 739 O O . ALA A 1 86 ? -1.515 -10.564 -4.168 1.00 92.50 86 ALA A O 1
ATOM 740 N N . ALA A 1 87 ? -3.218 -9.403 -5.076 1.00 92.06 87 ALA A N 1
ATOM 741 C CA . ALA A 1 87 ? -2.878 -9.696 -6.466 1.00 92.06 87 ALA A CA 1
ATOM 742 C C . ALA A 1 87 ? -1.518 -9.107 -6.890 1.00 92.06 87 ALA A C 1
ATOM 744 O O . ALA A 1 87 ? -0.698 -9.817 -7.457 1.00 92.06 87 ALA A O 1
ATOM 745 N N . ALA A 1 88 ? -1.236 -7.842 -6.567 1.00 93.56 88 ALA A N 1
ATOM 746 C CA . ALA A 1 88 ? 0.049 -7.215 -6.888 1.00 93.56 88 ALA A CA 1
ATOM 747 C C . ALA A 1 88 ? 1.221 -7.846 -6.119 1.00 93.56 88 ALA A C 1
ATOM 749 O O . ALA A 1 88 ? 2.335 -7.931 -6.626 1.00 93.56 88 ALA A O 1
ATOM 750 N N . TYR A 1 89 ? 0.979 -8.278 -4.883 1.00 93.19 89 TYR A N 1
ATOM 751 C CA . TYR A 1 89 ? 1.999 -8.866 -4.027 1.00 93.19 89 TYR A CA 1
ATOM 752 C C . TYR A 1 89 ? 2.452 -10.234 -4.548 1.00 93.19 89 TYR A C 1
ATOM 754 O O . TYR A 1 89 ? 3.652 -10.488 -4.584 1.00 93.19 89 TYR A O 1
ATOM 762 N N . VAL A 1 90 ? 1.524 -11.092 -4.997 1.00 91.44 90 VAL A N 1
ATOM 763 C CA . VAL A 1 90 ? 1.877 -12.415 -5.553 1.00 91.44 90 VAL A CA 1
ATOM 764 C C . VAL A 1 90 ? 2.602 -12.335 -6.899 1.00 91.44 90 VAL A C 1
ATOM 766 O O . VAL A 1 90 ? 3.266 -13.293 -7.283 1.00 91.44 90 VAL A O 1
ATOM 769 N N . GLU A 1 91 ? 2.501 -11.208 -7.613 1.00 87.75 91 GLU A N 1
ATOM 770 C CA . GLU A 1 91 ? 3.305 -10.948 -8.815 1.00 87.75 91 GLU A CA 1
ATOM 771 C C . GLU A 1 91 ? 4.773 -10.656 -8.471 1.00 87.75 91 GLU A C 1
ATOM 773 O O . GLU A 1 91 ? 5.666 -11.053 -9.216 1.00 87.75 91 GLU A O 1
ATOM 778 N N . ASP A 1 92 ? 5.027 -9.974 -7.349 1.00 87.75 92 ASP A N 1
ATOM 779 C CA . ASP A 1 92 ? 6.377 -9.571 -6.939 1.00 87.75 92 ASP A CA 1
ATOM 780 C C . ASP A 1 92 ? 7.073 -10.615 -6.048 1.00 87.75 92 ASP A C 1
ATOM 782 O O . ASP A 1 92 ? 8.302 -10.707 -6.048 1.00 87.75 92 ASP A O 1
ATOM 786 N N . PHE A 1 93 ? 6.315 -11.381 -5.257 1.00 87.88 93 PHE A N 1
ATOM 787 C CA . PHE A 1 93 ? 6.858 -12.265 -4.229 1.00 87.88 93 PHE A CA 1
ATOM 788 C C . PHE A 1 93 ? 6.167 -13.628 -4.176 1.00 87.88 93 PHE A C 1
ATOM 790 O O . PHE A 1 93 ? 4.949 -13.748 -4.241 1.00 87.88 93 PHE A O 1
ATOM 797 N N . SER A 1 94 ? 6.967 -14.664 -3.926 1.00 86.88 94 SER A N 1
ATOM 798 C CA . SER A 1 94 ? 6.507 -16.037 -3.680 1.00 86.88 94 SER A CA 1
ATOM 799 C C . SER A 1 94 ? 6.283 -16.356 -2.193 1.00 86.88 94 SER A C 1
ATOM 801 O O . SER A 1 94 ? 6.080 -17.514 -1.830 1.00 86.88 94 SER A O 1
ATOM 803 N N . LEU A 1 95 ? 6.401 -15.360 -1.313 1.00 86.50 95 LEU A N 1
ATOM 804 C CA . LEU A 1 95 ? 6.240 -15.517 0.134 1.00 86.50 95 LEU A CA 1
ATOM 805 C C . LEU A 1 95 ? 4.769 -15.333 0.541 1.00 86.50 95 LEU A C 1
ATOM 807 O O . LEU A 1 95 ? 3.998 -14.747 -0.211 1.00 86.50 95 LEU A O 1
ATOM 811 N N . PRO A 1 96 ? 4.345 -15.789 1.730 1.00 88.81 96 PRO A N 1
ATOM 812 C CA . PRO A 1 96 ? 3.018 -15.468 2.240 1.00 88.81 96 PRO A CA 1
ATOM 813 C C . PRO A 1 96 ? 2.855 -13.968 2.508 1.00 88.81 96 PRO A C 1
ATOM 815 O O . PRO A 1 96 ? 3.738 -13.315 3.080 1.00 88.81 96 PRO A O 1
ATOM 818 N N . LEU A 1 97 ? 1.684 -13.431 2.159 1.00 89.94 97 LEU A N 1
ATOM 819 C CA . LEU A 1 97 ? 1.310 -12.081 2.557 1.00 89.94 97 LEU A CA 1
ATOM 820 C C . LEU A 1 97 ? 1.061 -12.054 4.071 1.00 89.94 97 LEU A C 1
ATOM 822 O O . LEU A 1 97 ? 0.132 -12.669 4.589 1.00 89.94 97 LEU A O 1
ATOM 826 N N . SER A 1 98 ? 1.912 -11.321 4.770 1.00 91.50 98 SER A N 1
ATOM 827 C CA . SER A 1 98 ? 1.875 -11.080 6.208 1.00 91.50 98 SER A CA 1
ATOM 828 C C . SER A 1 98 ? 2.035 -9.586 6.454 1.00 91.50 98 SER A C 1
ATOM 830 O O . SER A 1 98 ? 2.381 -8.835 5.543 1.00 91.50 98 SER A O 1
ATOM 832 N N . GLU A 1 99 ? 1.806 -9.136 7.682 1.00 91.12 99 GLU A N 1
ATOM 833 C CA . GLU A 1 99 ? 2.008 -7.731 8.030 1.00 91.12 99 GLU A CA 1
ATOM 834 C C . GLU A 1 99 ? 3.440 -7.271 7.728 1.00 91.12 99 GLU A C 1
ATOM 836 O O . GLU A 1 99 ? 3.648 -6.268 7.049 1.00 91.12 99 GLU A O 1
ATOM 841 N N . PHE A 1 100 ? 4.428 -8.056 8.161 1.00 91.69 100 PHE A N 1
ATOM 842 C CA . PHE A 1 100 ? 5.840 -7.765 7.932 1.00 91.69 100 PHE A CA 1
ATOM 843 C C . PHE A 1 100 ? 6.176 -7.695 6.437 1.00 91.69 100 PHE A C 1
ATOM 845 O O . PHE A 1 100 ? 6.786 -6.729 5.972 1.00 91.69 100 PHE A O 1
ATOM 852 N N . THR A 1 101 ? 5.747 -8.697 5.663 1.00 93.38 101 THR A N 1
ATOM 853 C CA . THR A 1 101 ? 6.046 -8.739 4.228 1.00 93.38 101 THR A CA 1
ATOM 854 C C . THR A 1 101 ? 5.289 -7.673 3.436 1.00 93.38 101 THR A C 1
ATOM 856 O O . THR A 1 101 ? 5.832 -7.151 2.463 1.00 93.38 101 THR A O 1
ATOM 859 N N . LEU A 1 102 ? 4.094 -7.272 3.880 1.00 93.81 102 LEU A N 1
ATOM 860 C CA . LEU A 1 102 ? 3.346 -6.149 3.318 1.00 93.81 102 LEU A CA 1
ATOM 861 C C . LEU A 1 102 ? 4.101 -4.827 3.490 1.00 93.81 102 LEU A C 1
ATOM 863 O O . LEU A 1 102 ? 4.244 -4.079 2.524 1.00 93.81 102 LEU A O 1
ATOM 867 N N . PHE A 1 103 ? 4.617 -4.540 4.689 1.00 94.75 103 PHE A N 1
ATOM 868 C CA . PHE A 1 103 ? 5.409 -3.328 4.915 1.00 94.75 103 PHE A CA 1
ATOM 869 C C . PHE A 1 103 ? 6.669 -3.305 4.050 1.00 94.75 103 PHE A C 1
ATOM 871 O O . PHE A 1 103 ? 6.951 -2.287 3.416 1.00 94.75 103 PHE A O 1
ATOM 878 N N . GLY A 1 104 ? 7.387 -4.429 3.963 1.00 95.25 104 GLY A N 1
ATOM 879 C CA . GLY A 1 104 ? 8.544 -4.556 3.074 1.00 95.25 104 GLY A CA 1
ATOM 880 C C . GLY A 1 104 ? 8.184 -4.288 1.610 1.00 95.25 104 GLY A C 1
ATOM 881 O O . GLY A 1 104 ? 8.863 -3.518 0.932 1.00 95.25 104 GLY A O 1
ATOM 882 N N . TRP A 1 105 ? 7.067 -4.845 1.141 1.00 95.69 105 TRP A N 1
ATOM 883 C CA . TRP A 1 105 ? 6.570 -4.630 -0.217 1.00 95.69 105 TRP A CA 1
ATOM 884 C C . TRP A 1 105 ? 6.178 -3.170 -0.489 1.00 95.69 105 TRP A C 1
ATOM 886 O O . TRP A 1 105 ? 6.517 -2.624 -1.539 1.00 95.69 105 TRP A O 1
ATOM 896 N N . LEU A 1 106 ? 5.520 -2.487 0.450 1.00 96.94 106 LEU A N 1
ATOM 897 C CA . LEU A 1 106 ? 5.184 -1.066 0.299 1.00 96.94 106 LEU A CA 1
ATOM 898 C C . LEU A 1 106 ? 6.442 -0.187 0.211 1.00 96.94 106 LEU A C 1
ATOM 900 O O . LEU A 1 106 ? 6.513 0.703 -0.640 1.00 96.94 106 LEU A O 1
ATOM 904 N N . GLN A 1 107 ? 7.454 -0.461 1.041 1.00 96.62 107 GLN A N 1
ATOM 905 C CA . GLN A 1 107 ? 8.745 0.236 0.983 1.00 96.62 107 GLN A CA 1
ATOM 906 C C . GLN A 1 107 ? 9.465 -0.021 -0.343 1.00 96.62 107 GLN A C 1
ATOM 908 O O . GLN A 1 107 ? 9.983 0.913 -0.954 1.00 96.62 107 GLN A O 1
ATOM 913 N N . TYR A 1 108 ? 9.437 -1.263 -0.829 1.00 93.62 108 TYR A N 1
ATOM 914 C CA . TYR A 1 108 ? 9.978 -1.625 -2.136 1.00 93.62 108 TYR A CA 1
ATOM 915 C C . TYR A 1 108 ? 9.314 -0.830 -3.271 1.00 93.62 108 TYR A C 1
ATOM 917 O O . TYR A 1 108 ? 10.010 -0.254 -4.106 1.00 93.62 108 TYR A O 1
ATOM 925 N N . ASN A 1 109 ? 7.983 -0.709 -3.279 1.00 95.31 109 ASN A N 1
ATOM 926 C CA . ASN A 1 109 ? 7.274 0.072 -4.300 1.00 95.31 109 ASN A CA 1
ATOM 927 C C . ASN A 1 109 ? 7.571 1.575 -4.215 1.00 95.31 109 ASN A C 1
ATOM 929 O O . ASN A 1 109 ? 7.767 2.220 -5.248 1.00 95.31 109 ASN A O 1
ATOM 933 N N . LYS A 1 110 ? 7.682 2.130 -3.001 1.00 96.25 110 LYS A N 1
ATOM 934 C CA . LYS A 1 110 ? 8.138 3.511 -2.801 1.00 96.25 110 LYS A CA 1
ATOM 935 C C . LYS A 1 110 ? 9.531 3.716 -3.400 1.00 96.25 110 LYS A C 1
ATOM 937 O O . LYS A 1 110 ? 9.715 4.645 -4.184 1.00 96.25 110 LYS A O 1
ATOM 942 N N . LEU A 1 111 ? 10.483 2.842 -3.078 1.00 93.31 111 LEU A N 1
ATOM 943 C CA . LEU A 1 111 ? 11.841 2.916 -3.612 1.00 93.31 111 LEU A CA 1
ATOM 944 C C . LEU A 1 111 ? 11.838 2.827 -5.144 1.00 93.31 111 LEU A C 1
ATOM 946 O O . LEU A 1 111 ? 12.442 3.663 -5.804 1.00 93.31 111 LEU A O 1
ATOM 950 N N . ARG A 1 112 ? 11.086 1.889 -5.733 1.00 91.31 112 ARG A N 1
ATOM 951 C CA . ARG A 1 112 ? 10.957 1.795 -7.197 1.00 91.31 112 ARG A CA 1
ATOM 952 C C . ARG A 1 112 ? 10.424 3.071 -7.826 1.00 91.31 112 ARG A C 1
ATOM 954 O O . ARG A 1 112 ? 10.965 3.501 -8.837 1.00 91.31 112 ARG A O 1
ATOM 961 N N . SER A 1 113 ? 9.392 3.677 -7.242 1.00 93.75 113 SER A N 1
ATOM 962 C CA . SER A 1 113 ? 8.832 4.928 -7.760 1.00 93.75 113 SER A CA 1
ATOM 963 C C . SER A 1 113 ? 9.830 6.087 -7.703 1.00 93.75 113 SER A C 1
ATOM 965 O O . SER A 1 113 ? 9.846 6.926 -8.597 1.00 93.75 113 SER A O 1
ATOM 967 N N . GLU A 1 114 ? 10.692 6.114 -6.684 1.00 91.56 114 GLU A N 1
ATOM 968 C CA . GLU A 1 114 ? 11.762 7.099 -6.556 1.00 91.56 114 GLU A CA 1
ATOM 969 C C . GLU A 1 114 ? 12.839 6.903 -7.614 1.00 91.56 114 GLU A C 1
ATOM 971 O O . GLU A 1 114 ? 13.192 7.854 -8.309 1.00 91.56 114 GLU A O 1
ATOM 976 N N . ILE A 1 115 ? 13.296 5.663 -7.773 1.00 88.44 115 ILE A N 1
ATOM 977 C CA . ILE A 1 115 ? 14.274 5.293 -8.787 1.00 88.44 115 ILE A CA 1
ATOM 978 C C . ILE A 1 115 ? 13.706 5.648 -10.179 1.00 88.44 115 ILE A C 1
ATOM 980 O O . ILE A 1 115 ? 14.345 6.372 -10.935 1.00 88.44 115 ILE A O 1
ATOM 984 N N . CYS A 1 116 ? 12.444 5.305 -10.465 1.00 87.88 116 CYS A N 1
ATOM 985 C CA . CYS A 1 116 ? 11.744 5.653 -11.710 1.00 87.88 116 CYS A CA 1
ATOM 986 C C . CYS A 1 116 ? 11.370 7.145 -11.854 1.00 87.88 116 CYS A C 1
ATOM 988 O O . CYS A 1 116 ? 10.734 7.508 -12.838 1.00 87.88 116 CYS A O 1
ATOM 990 N N . GLN A 1 117 ? 11.720 8.014 -10.901 1.00 88.88 117 GLN A N 1
ATOM 991 C CA . GLN A 1 117 ? 11.409 9.452 -10.926 1.00 88.88 117 GLN A CA 1
ATOM 992 C C . GLN A 1 117 ? 9.900 9.788 -10.996 1.00 88.88 117 GLN A C 1
ATOM 994 O O . GLN A 1 117 ? 9.505 10.878 -11.407 1.00 88.88 117 GLN A O 1
ATOM 999 N N . GLU A 1 118 ? 9.035 8.889 -10.522 1.00 91.94 118 GLU A N 1
ATOM 1000 C CA . GLU A 1 118 ? 7.578 9.064 -10.476 1.00 91.94 118 GLU A CA 1
ATOM 1001 C C . GLU A 1 118 ? 7.169 9.710 -9.138 1.00 91.94 118 GLU A C 1
ATOM 1003 O O . GLU A 1 118 ? 6.715 9.056 -8.194 1.00 91.94 118 GLU A O 1
ATOM 1008 N N . ALA A 1 119 ? 7.359 11.029 -9.026 1.00 93.25 119 ALA A N 1
ATOM 1009 C CA . ALA A 1 119 ? 7.209 11.758 -7.760 1.00 93.25 119 ALA A CA 1
ATOM 1010 C C . ALA A 1 119 ? 5.813 11.628 -7.114 1.00 93.25 119 ALA A C 1
ATOM 1012 O O . ALA A 1 119 ? 5.704 11.573 -5.884 1.00 93.25 119 ALA A O 1
ATOM 1013 N N . HIS A 1 120 ? 4.751 11.567 -7.925 1.00 95.25 120 HIS A N 1
ATOM 1014 C CA . HIS A 1 120 ? 3.378 11.391 -7.440 1.00 95.25 120 HIS A CA 1
ATOM 1015 C C . HIS A 1 120 ? 3.152 10.003 -6.838 1.00 95.25 120 HIS A C 1
ATOM 1017 O O . HIS A 1 120 ? 2.578 9.894 -5.753 1.00 95.25 120 HIS A O 1
ATOM 1023 N N . ASP A 1 121 ? 3.655 8.959 -7.495 1.00 96.50 121 ASP A N 1
ATOM 1024 C CA . ASP A 1 121 ? 3.571 7.593 -6.988 1.00 96.50 121 ASP A CA 1
ATOM 1025 C C . ASP A 1 121 ? 4.329 7.465 -5.668 1.00 96.50 121 ASP A C 1
ATOM 1027 O O . ASP A 1 121 ? 3.802 6.920 -4.701 1.00 96.50 121 ASP A O 1
ATOM 1031 N N . ARG A 1 122 ? 5.535 8.043 -5.585 1.00 96.56 122 ARG A N 1
ATOM 1032 C CA . ARG A 1 122 ? 6.341 8.052 -4.356 1.00 96.56 122 ARG A CA 1
ATOM 1033 C C . ARG A 1 122 ? 5.593 8.664 -3.181 1.00 96.56 122 ARG A C 1
ATOM 1035 O O . ARG A 1 122 ? 5.655 8.138 -2.065 1.00 96.56 122 ARG A O 1
ATOM 1042 N N . LEU A 1 123 ? 4.882 9.769 -3.417 1.00 97.19 123 LEU A N 1
ATOM 1043 C CA . LEU A 1 123 ? 4.030 10.389 -2.405 1.00 97.19 123 LEU A CA 1
ATOM 1044 C C . LEU A 1 123 ? 2.920 9.427 -1.967 1.00 97.19 123 LEU A C 1
ATOM 1046 O O . LEU A 1 123 ? 2.724 9.237 -0.771 1.00 97.19 123 LEU A O 1
ATOM 1050 N N . TYR A 1 124 ? 2.216 8.801 -2.908 1.00 97.88 124 TYR A N 1
ATOM 1051 C CA . TYR A 1 124 ? 1.109 7.893 -2.599 1.00 97.88 124 TYR A CA 1
ATOM 1052 C C . TYR A 1 124 ? 1.567 6.633 -1.866 1.00 97.88 124 TYR A C 1
ATOM 1054 O O . TYR A 1 124 ? 0.945 6.261 -0.874 1.00 97.88 124 TYR A O 1
ATOM 1062 N N . TRP A 1 125 ? 2.688 6.032 -2.264 1.00 98.00 125 TRP A N 1
ATOM 1063 C CA . TRP A 1 125 ? 3.292 4.924 -1.524 1.00 98.00 125 TRP A CA 1
ATOM 1064 C C . TRP A 1 125 ? 3.685 5.337 -0.106 1.00 98.00 125 TRP A C 1
ATOM 1066 O O . TRP A 1 125 ? 3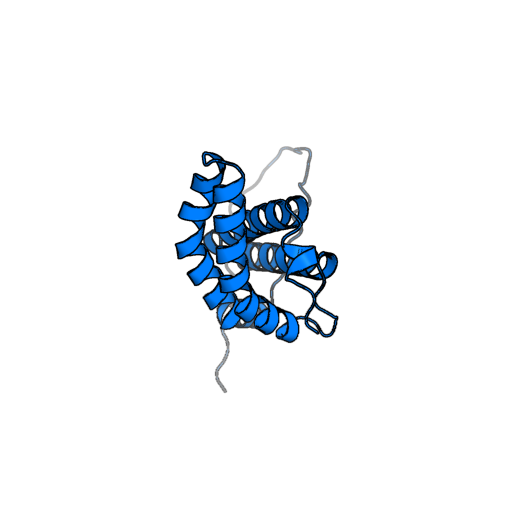.402 4.608 0.841 1.00 98.00 125 TRP A O 1
ATOM 1076 N N . SER A 1 126 ? 4.257 6.531 0.070 1.00 98.06 126 SER A N 1
ATOM 1077 C CA . SER A 1 126 ? 4.602 7.054 1.400 1.00 98.06 126 SER A CA 1
ATOM 1078 C C . SER A 1 126 ? 3.369 7.253 2.286 1.00 98.06 126 SER A C 1
ATOM 1080 O O . SER A 1 126 ? 3.386 6.905 3.465 1.00 98.06 126 SER A O 1
ATOM 1082 N N . GLU A 1 127 ? 2.282 7.782 1.724 1.00 98.06 127 GLU A N 1
ATOM 1083 C CA . GLU A 1 127 ? 1.015 7.943 2.440 1.00 98.06 127 GLU A CA 1
ATOM 1084 C C . GLU A 1 127 ? 0.376 6.600 2.802 1.00 98.06 127 GLU A C 1
ATOM 1086 O O . GLU A 1 127 ? -0.132 6.450 3.914 1.00 98.06 127 GLU A O 1
ATOM 1091 N N . MET A 1 128 ? 0.428 5.620 1.896 1.00 98.00 128 MET A N 1
ATOM 1092 C CA . MET A 1 128 ? -0.060 4.271 2.167 1.00 98.00 128 MET A CA 1
ATOM 1093 C C . MET A 1 128 ? 0.740 3.599 3.277 1.00 98.00 128 MET A C 1
ATOM 1095 O O . MET A 1 128 ? 0.126 3.026 4.165 1.00 98.00 128 MET A O 1
ATOM 1099 N N . ILE A 1 129 ? 2.073 3.711 3.294 1.00 98.00 129 ILE A N 1
ATOM 1100 C CA . ILE A 1 129 ? 2.901 3.173 4.389 1.00 98.00 129 ILE A CA 1
ATOM 1101 C C . ILE A 1 129 ? 2.391 3.686 5.740 1.00 98.00 129 ILE A C 1
ATOM 1103 O O . ILE A 1 129 ? 2.062 2.884 6.611 1.00 98.00 129 ILE A O 1
ATOM 1107 N N . TYR A 1 130 ? 2.222 5.005 5.878 1.00 97.06 130 TYR A N 1
ATOM 1108 C CA . TYR A 1 130 ? 1.680 5.596 7.103 1.00 97.06 130 TYR A CA 1
ATOM 1109 C C . TYR A 1 130 ? 0.273 5.075 7.426 1.00 97.06 130 TYR A C 1
ATOM 1111 O O . TYR A 1 130 ? -0.033 4.742 8.568 1.00 97.06 130 TYR A O 1
ATOM 1119 N N . TYR A 1 131 ? -0.597 4.965 6.425 1.00 97.62 131 TYR A N 1
ATOM 1120 C CA . TYR A 1 131 ? -1.937 4.408 6.595 1.00 97.62 131 TYR A CA 1
ATOM 1121 C C . TYR A 1 131 ? -1.925 2.948 7.084 1.00 97.62 131 TYR A C 1
ATOM 1123 O O . TYR A 1 131 ? -2.678 2.608 8.001 1.00 97.62 131 TYR A O 1
ATOM 1131 N N . TYR A 1 132 ? -1.052 2.098 6.540 1.00 96.62 132 TYR A N 1
ATOM 1132 C CA . TYR A 1 132 ? -0.902 0.712 6.982 1.00 96.62 132 TYR A CA 1
ATOM 1133 C C . TYR A 1 132 ? -0.340 0.632 8.406 1.00 96.62 132 TYR A C 1
ATOM 1135 O O . TYR A 1 132 ? -0.799 -0.203 9.183 1.00 96.62 132 TYR A O 1
ATOM 1143 N N . GLU A 1 133 ? 0.543 1.545 8.819 1.00 95.88 133 GLU A N 1
ATOM 1144 C CA . GLU A 1 133 ? 0.961 1.659 10.227 1.00 95.88 133 GLU A CA 1
ATOM 1145 C C . GLU A 1 133 ? -0.218 1.986 11.153 1.00 95.88 133 GLU A C 1
ATOM 1147 O O . GLU A 1 133 ? -0.331 1.416 12.239 1.00 95.88 133 GLU A O 1
ATOM 1152 N N . GLN A 1 134 ? -1.132 2.872 10.742 1.00 95.38 134 GLN A N 1
ATOM 1153 C CA . GLN A 1 134 ? -2.342 3.158 11.525 1.00 95.38 134 GLN A CA 1
ATOM 1154 C C . GLN A 1 134 ? -3.278 1.943 11.590 1.00 95.38 134 GLN A C 1
ATOM 1156 O O . GLN A 1 134 ? -3.859 1.657 12.641 1.00 95.38 134 GLN A O 1
ATOM 1161 N N . CYS A 1 135 ? -3.403 1.195 10.490 1.00 96.00 135 CYS A N 1
ATOM 1162 C CA . CYS A 1 135 ? -4.196 -0.033 10.447 1.00 96.00 135 CYS A CA 1
ATOM 1163 C C . CYS A 1 135 ? -3.609 -1.128 11.347 1.00 96.00 135 CYS A C 1
ATOM 1165 O O . CYS A 1 135 ? -4.364 -1.793 12.058 1.00 96.00 135 CYS A O 1
ATOM 1167 N N . SER A 1 136 ? -2.284 -1.279 11.350 1.00 95.00 136 SER A N 1
ATOM 1168 C CA . SER A 1 136 ? -1.536 -2.159 12.254 1.00 95.00 136 SER A CA 1
ATOM 1169 C C . SER A 1 136 ? -1.829 -1.822 13.717 1.00 95.00 136 SER A C 1
ATOM 1171 O O . SER A 1 136 ? -2.374 -2.650 14.447 1.00 95.00 136 SER A O 1
ATOM 1173 N N . LYS A 1 137 ? -1.606 -0.560 14.115 1.00 93.69 137 LYS A N 1
ATOM 1174 C CA . LYS A 1 137 ? -1.865 -0.063 15.481 1.00 93.69 137 LYS A CA 1
ATOM 1175 C C . LYS A 1 137 ? -3.318 -0.258 15.921 1.00 93.69 137 LYS A C 1
ATOM 1177 O O . LYS A 1 137 ? -3.585 -0.467 17.099 1.00 93.69 137 LYS A O 1
ATOM 1182 N N . SER A 1 138 ? -4.255 -0.217 14.975 1.00 93.06 138 SER A N 1
ATOM 1183 C CA . SER A 1 138 ? -5.689 -0.416 15.219 1.00 93.06 138 SER A CA 1
ATOM 1184 C C . SER A 1 138 ? -6.127 -1.891 15.219 1.00 93.06 138 SER A C 1
ATOM 1186 O O . SER A 1 138 ? -7.320 -2.176 15.381 1.00 93.06 138 SER A O 1
ATOM 1188 N N . GLY A 1 139 ? -5.197 -2.829 15.004 1.00 92.94 139 GLY A N 1
ATOM 1189 C CA . GLY A 1 139 ? -5.446 -4.271 14.915 1.00 92.94 139 GLY A CA 1
ATOM 1190 C C . GLY A 1 139 ? -6.168 -4.718 13.639 1.00 92.94 139 GLY A C 1
ATOM 1191 O O . GLY A 1 139 ? -6.583 -5.870 13.550 1.00 92.94 139 GLY A O 1
ATOM 1192 N N . ILE A 1 140 ? -6.336 -3.832 12.652 1.00 94.25 140 ILE A N 1
ATOM 1193 C CA . ILE A 1 140 ? -7.088 -4.102 11.415 1.00 94.25 140 ILE A CA 1
ATOM 1194 C C . ILE A 1 140 ? -6.346 -5.133 10.559 1.00 94.25 140 ILE A C 1
ATOM 1196 O O . ILE A 1 140 ? -6.953 -6.086 10.078 1.00 94.25 140 ILE A O 1
ATOM 1200 N N . ILE A 1 141 ? -5.025 -4.978 10.409 1.00 92.12 141 ILE A N 1
ATOM 1201 C CA . ILE A 1 141 ? -4.202 -5.894 9.606 1.00 92.12 141 ILE A CA 1
ATOM 1202 C C . ILE A 1 141 ? -4.231 -7.300 10.212 1.00 92.12 141 ILE A C 1
ATOM 1204 O O . ILE A 1 141 ? -4.580 -8.247 9.516 1.00 92.12 141 ILE A O 1
ATOM 1208 N N . ALA A 1 142 ? -3.958 -7.442 11.510 1.00 89.06 142 ALA A N 1
ATOM 1209 C CA . ALA A 1 142 ? -3.978 -8.745 12.175 1.00 89.06 142 ALA A CA 1
ATOM 1210 C C . ALA A 1 142 ? -5.331 -9.477 12.033 1.00 89.06 142 ALA A C 1
ATOM 1212 O O . ALA A 1 142 ? -5.363 -10.699 11.922 1.00 89.06 142 ALA A O 1
ATOM 1213 N N . GLN A 1 143 ? -6.446 -8.737 12.001 1.00 88.62 143 GLN A N 1
ATOM 1214 C CA . GLN A 1 143 ? -7.794 -9.300 11.866 1.00 88.62 143 GLN A CA 1
ATOM 1215 C C . GLN A 1 143 ? -8.158 -9.682 10.429 1.00 88.62 143 GLN A C 1
ATOM 1217 O O . GLN A 1 143 ? -8.855 -10.672 10.216 1.00 88.62 143 GLN A O 1
ATOM 1222 N N . LEU A 1 144 ? -7.733 -8.885 9.445 1.00 87.00 144 LEU A N 1
ATOM 1223 C CA . LEU A 1 144 ? -8.259 -8.955 8.078 1.00 87.00 144 LEU A CA 1
ATOM 1224 C C . LEU A 1 144 ? -7.247 -9.424 7.037 1.00 87.00 144 LEU A C 1
ATOM 1226 O O . LEU A 1 144 ? -7.649 -9.771 5.930 1.00 87.00 144 LEU A O 1
ATOM 1230 N N . LEU A 1 145 ? -5.955 -9.427 7.349 1.00 82.38 145 LEU A N 1
ATOM 1231 C CA . LEU A 1 145 ? -4.919 -9.902 6.445 1.00 82.38 145 LEU A CA 1
ATOM 1232 C C . LEU A 1 145 ? -4.804 -11.432 6.334 1.00 82.38 145 LEU A C 1
ATOM 1234 O O . LEU A 1 145 ? -4.478 -11.851 5.225 1.00 82.38 145 LEU A O 1
ATOM 1238 N N . PRO A 1 146 ? -5.056 -12.284 7.361 1.00 70.75 146 PRO A N 1
ATOM 1239 C CA . PRO A 1 146 ? -4.894 -13.722 7.174 1.00 70.75 146 PRO A CA 1
ATOM 1240 C C . PRO A 1 146 ? -5.839 -14.212 6.071 1.00 70.75 146 PRO A C 1
ATOM 1242 O O . PRO A 1 146 ? -7.063 -14.250 6.218 1.00 70.75 146 PRO A O 1
ATOM 1245 N N . LEU A 1 147 ? -5.243 -14.538 4.928 1.00 57.97 147 LEU A N 1
ATOM 1246 C CA . LEU A 1 147 ? -5.869 -15.306 3.869 1.00 57.97 147 LEU A CA 1
ATOM 1247 C C . LEU A 1 147 ? -5.848 -16.750 4.374 1.00 57.97 147 LEU A C 1
ATOM 1249 O O . LEU A 1 147 ? -4.778 -17.344 4.487 1.00 57.97 147 LEU A O 1
ATOM 1253 N N . LYS A 1 148 ? -7.014 -17.246 4.799 1.00 45.34 148 LYS A N 1
ATOM 1254 C CA . LYS A 1 148 ? -7.223 -18.689 4.937 1.00 45.34 148 LYS A CA 1
ATOM 1255 C C . LYS A 1 148 ? -7.156 -19.344 3.566 1.00 45.34 148 LYS A C 1
ATOM 1257 O O . LYS A 1 148 ? -7.643 -18.698 2.610 1.00 45.34 148 LYS A O 1
#